Protein AF-0000000080482299 (afdb_homodimer)

Nearest PDB structures (foldseek):
  9evx-assembly1_z  TM=7.523E-01  e=1.685E+00  Thermosynechococcus vestitus BP-1
  3qo8-assembly1_A-2  TM=7.788E-01  e=4.333E+00  Candida albicans
  5x6b-assembly1_F  TM=6.759E-01  e=7.433E+00  Methanocaldococcus jannaschii DSM 2661
  9evx-assembly1_z  TM=7.537E-01  e=1.804E+00  Thermosynechococcus vestitus BP-1
  3sjr-assembly2_D  TM=6.992E-01  e=1.287E+00  Chromobacterium violaceum

Foldseek 3Di:
DDKDKDKDWFDDQVSLVVQLVVLVVVLVVLLVVCCPPVNPDPVSVVVSVVSVVVNVVSVDRDGDMDMDMDDDDPDDDDD/DDKDKDKDWFDDQVSLVVQLVVLVVVLVVLLVVCCVPVNPDPVSVVVSVVSVVVNVVSVDRDGDMDMDMDDDDPDDDDD

Solvent-accessible surface area (backbone atoms only — not comparable to full-atom values): 7965 Å² total; per-residue (Å²): 108,48,77,39,66,31,68,46,77,23,76,32,51,70,41,20,53,48,50,29,50,40,36,46,52,39,37,53,49,50,53,55,41,31,56,67,76,35,58,91,37,70,66,36,51,54,47,49,48,34,35,46,52,47,30,59,61,35,70,54,67,33,20,31,37,40,37,44,36,43,35,38,40,80,48,72,39,58,131,108,49,75,40,68,32,70,48,77,22,77,32,52,70,42,19,52,47,50,29,52,37,38,46,52,40,37,54,49,50,53,55,41,31,57,69,77,34,58,91,38,69,66,38,50,56,46,49,50,34,34,47,50,46,30,60,61,35,70,56,67,32,20,32,37,41,37,43,34,42,36,36,38,80,48,71,40,57,131

Sequence (158 aa):
MREYEAVFEIDSKGDSYAVRRVLEQVYDTIREESRSVREGSDDASALLEEFKTLRDAARDPAEGKLTITYKQYDDEVDDMREYEAVFEIDSKGDSYAVRRVLEQVYDTIREESRSVREGSDDASALLEEFKTLRDAARDPAEGKLTITYKQYDDEVDD

Secondary structure (DSSP, 8-state):
-EEEEEEEEE-SHHHHHHHHHHHHHHHHHHHHHHHHHSTT-HHHHHHHHHHHHHHHHTTS---EEEEEEEEE-SS----/-EEEEEEEEE-SHHHHHHHHHHHHHHHHHHHHHHHHHSTT-HHHHHHHHHHHHHHHHTTS---EEEEEEEEE-SSPPP-

Radius of gyration: 15.33 Å; Cα contacts (8 Å, |Δi|>4): 287; chains: 2; bounding box: 25×44×31 Å

pLDDT: mean 84.83, std 11.03, range [54.94, 96.69]

Organism: Haloferax mediterranei (strain ATCC 33500 / DSM 1411 / JCM 8866 / NBRC 14739 / NCIMB 2177 / R-4) (NCBI:txid523841)

Structure (mmCIF, N/CA/C/O backbone):
data_AF-0000000080482299-model_v1
#
loop_
_entity.id
_entity.type
_entity.pdbx_description
1 polymer 'Uncharacterized protein'
#
loop_
_atom_site.group_PDB
_atom_site.id
_atom_site.type_symbol
_atom_site.label_atom_id
_atom_site.label_alt_id
_atom_site.label_comp_id
_atom_site.label_asym_id
_atom_site.label_entity_id
_atom_site.label_seq_id
_atom_site.pdbx_PDB_ins_code
_atom_site.Cartn_x
_atom_site.Cartn_y
_atom_site.Cartn_z
_atom_site.occupancy
_atom_site.B_iso_or_equiv
_atom_site.auth_seq_id
_atom_site.auth_comp_id
_atom_site.auth_asym_id
_atom_site.auth_atom_id
_atom_site.pdbx_PDB_model_num
ATOM 1 N N . MET A 1 1 ? 13.945 11.688 11.273 1 82.69 1 MET A N 1
ATOM 2 C CA . MET A 1 1 ? 13.195 11.031 10.211 1 82.69 1 MET A CA 1
ATOM 3 C C . MET A 1 1 ? 13.109 9.531 10.445 1 82.69 1 MET A C 1
ATOM 5 O O . MET A 1 1 ? 14.047 8.922 10.969 1 82.69 1 MET A O 1
ATOM 9 N N . ARG A 1 2 ? 12.016 8.969 10.461 1 88.31 2 ARG A N 1
ATOM 10 C CA . ARG A 1 2 ? 11.836 7.523 10.609 1 88.31 2 ARG A CA 1
ATOM 11 C C . ARG A 1 2 ? 11.391 6.895 9.297 1 88.31 2 ARG A C 1
ATOM 13 O O . ARG A 1 2 ? 10.586 7.477 8.555 1 88.31 2 ARG A O 1
ATOM 20 N N . GLU A 1 3 ? 12.055 5.852 8.977 1 93.25 3 GLU A N 1
ATOM 21 C CA . GLU A 1 3 ? 11.734 5.133 7.746 1 93.25 3 GLU A CA 1
ATOM 22 C C . GLU A 1 3 ? 11.312 3.697 8.039 1 93.25 3 GLU A C 1
ATOM 24 O O . GLU A 1 3 ? 11.992 2.984 8.781 1 93.25 3 GLU A O 1
ATOM 29 N N . TYR A 1 4 ? 10.242 3.283 7.555 1 93.75 4 TYR A N 1
ATOM 30 C CA . TYR A 1 4 ? 9.688 1.942 7.699 1 93.75 4 TYR A CA 1
ATOM 31 C C . TYR A 1 4 ? 9.508 1.277 6.34 1 93.75 4 TYR A C 1
ATOM 33 O O . TYR A 1 4 ? 9.109 1.928 5.371 1 93.75 4 TYR A O 1
ATOM 41 N N . GLU A 1 5 ? 9.883 0.06 6.281 1 94.81 5 GLU A N 1
ATOM 42 C CA . GLU A 1 5 ? 9.797 -0.657 5.012 1 94.81 5 GLU A CA 1
ATOM 43 C C . GLU A 1 5 ? 9.25 -2.068 5.211 1 94.81 5 GLU A C 1
ATOM 45 O O . GLU A 1 5 ? 9.594 -2.738 6.191 1 94.81 5 GLU A O 1
ATOM 50 N N . ALA A 1 6 ? 8.391 -2.469 4.379 1 93.94 6 ALA A N 1
ATOM 51 C CA . ALA A 1 6 ? 7.855 -3.828 4.344 1 93.94 6 ALA A CA 1
ATOM 52 C C . ALA A 1 6 ? 7.879 -4.391 2.926 1 93.94 6 ALA A C 1
ATOM 54 O O . ALA A 1 6 ? 7.621 -3.67 1.96 1 93.94 6 ALA A O 1
ATOM 55 N N . VAL A 1 7 ? 8.203 -5.637 2.852 1 93.5 7 VAL A N 1
ATOM 56 C CA . VAL A 1 7 ? 8.336 -6.27 1.545 1 93.5 7 VAL A CA 1
ATOM 57 C C . VAL A 1 7 ? 7.496 -7.539 1.494 1 93.5 7 VAL A C 1
ATOM 59 O O . VAL A 1 7 ? 7.539 -8.359 2.416 1 93.5 7 VAL A O 1
ATOM 62 N N . PHE A 1 8 ? 6.742 -7.68 0.457 1 91.56 8 PHE A N 1
ATOM 63 C CA . PHE A 1 8 ? 5.934 -8.867 0.202 1 91.56 8 PHE A CA 1
ATOM 64 C C . PHE A 1 8 ? 6.402 -9.578 -1.06 1 91.56 8 PHE A C 1
ATOM 66 O O . PHE A 1 8 ? 6.242 -9.07 -2.168 1 91.56 8 PHE A O 1
ATOM 73 N N . GLU A 1 9 ? 6.949 -10.75 -0.819 1 90.38 9 GLU A N 1
ATOM 74 C CA . GLU A 1 9 ? 7.398 -11.562 -1.948 1 90.38 9 GLU A CA 1
ATOM 75 C C . GLU A 1 9 ? 6.234 -12.328 -2.574 1 90.38 9 GLU A C 1
ATOM 77 O O . GLU A 1 9 ? 5.422 -12.922 -1.862 1 90.38 9 GLU A O 1
ATOM 82 N N . ILE A 1 10 ? 6.129 -12.25 -3.871 1 90.31 10 ILE A N 1
ATOM 83 C CA . ILE A 1 10 ? 5.082 -12.93 -4.625 1 90.31 10 ILE A CA 1
ATOM 84 C C . ILE A 1 10 ? 5.656 -14.188 -5.285 1 90.31 10 ILE A C 1
ATOM 86 O O . ILE A 1 10 ? 6.391 -14.094 -6.27 1 90.31 10 ILE A O 1
ATOM 90 N N . ASP A 1 11 ? 5.316 -15.312 -4.789 1 86.69 11 ASP A N 1
ATOM 91 C CA . ASP A 1 11 ? 5.871 -16.547 -5.32 1 86.69 11 ASP A CA 1
ATOM 92 C C . ASP A 1 11 ? 4.758 -17.5 -5.762 1 86.69 11 ASP A C 1
ATOM 94 O O . ASP A 1 11 ? 5.027 -18.625 -6.195 1 86.69 11 ASP A O 1
ATOM 98 N N . SER A 1 12 ? 3.568 -17.062 -5.559 1 85.44 12 SER A N 1
ATOM 99 C CA . SER A 1 12 ? 2.416 -17.891 -5.91 1 85.44 12 SER A CA 1
ATOM 100 C C . SER A 1 12 ? 1.291 -17.047 -6.5 1 85.44 12 SER A C 1
ATOM 102 O O . SER A 1 12 ? 1.307 -15.812 -6.391 1 85.44 12 SER A O 1
ATOM 104 N N . LYS A 1 13 ? 0.335 -17.781 -7.148 1 84.75 13 LYS A N 1
ATOM 105 C CA . LYS A 1 13 ? -0.831 -17.078 -7.68 1 84.75 13 LYS A CA 1
ATOM 106 C C . LYS A 1 13 ? -1.626 -16.422 -6.559 1 84.75 13 LYS A C 1
ATOM 108 O O . LYS A 1 13 ? -2.158 -15.32 -6.734 1 84.75 13 LYS A O 1
ATOM 113 N N . GLY A 1 14 ? -1.689 -17.188 -5.469 1 84.06 14 GLY A N 1
ATOM 114 C CA . GLY A 1 14 ? -2.363 -16.609 -4.316 1 84.06 14 GLY A CA 1
ATOM 115 C C . GLY A 1 14 ? -1.768 -15.281 -3.875 1 84.06 14 GLY A C 1
ATOM 116 O O . GLY A 1 14 ? -2.5 -14.344 -3.557 1 84.06 14 GLY A O 1
ATOM 117 N N . ASP A 1 15 ? -0.475 -15.25 -3.869 1 87 15 ASP A N 1
ATOM 118 C CA . ASP A 1 15 ? 0.233 -14.016 -3.52 1 87 15 ASP A CA 1
ATOM 119 C C . ASP A 1 15 ? -0.095 -12.898 -4.504 1 87 15 ASP A C 1
ATOM 121 O O . ASP A 1 15 ? -0.314 -11.75 -4.098 1 87 15 ASP A O 1
ATOM 125 N N . SER A 1 16 ? -0.065 -13.289 -5.754 1 89.69 16 SER A N 1
ATOM 126 C CA . SER A 1 16 ? -0.317 -12.297 -6.793 1 89.69 16 SER A CA 1
ATOM 127 C C . SER A 1 16 ? -1.707 -11.688 -6.648 1 89.69 16 SER A C 1
ATOM 129 O O . SER A 1 16 ? -1.88 -10.477 -6.812 1 89.69 16 SER A O 1
ATOM 131 N N . TYR A 1 17 ? -2.693 -12.469 -6.328 1 89.62 17 TYR A N 1
ATOM 132 C CA . TYR A 1 17 ? -4.055 -11.984 -6.141 1 89.62 17 TYR A CA 1
ATOM 133 C C . TYR A 1 17 ? -4.141 -11.055 -4.934 1 89.62 17 TYR A C 1
ATOM 135 O O . TYR A 1 17 ? -4.863 -10.055 -4.965 1 89.62 17 TYR A O 1
ATOM 143 N N . ALA A 1 18 ? -3.42 -11.469 -3.928 1 89.44 18 ALA A N 1
ATOM 144 C CA . ALA A 1 18 ? -3.4 -10.633 -2.734 1 89.44 18 ALA A CA 1
ATOM 145 C C . ALA A 1 18 ? -2.834 -9.25 -3.043 1 89.44 18 ALA A C 1
ATOM 147 O O . ALA A 1 18 ? -3.381 -8.234 -2.607 1 89.44 18 ALA A O 1
ATOM 148 N N . VAL A 1 19 ? -1.773 -9.211 -3.787 1 91.75 19 VAL A N 1
ATOM 149 C CA . VAL A 1 19 ? -1.129 -7.949 -4.145 1 91.75 19 VAL A CA 1
ATOM 150 C C . VAL A 1 19 ? -2.07 -7.113 -5.008 1 91.75 19 VAL A C 1
ATOM 152 O O . VAL A 1 19 ? -2.176 -5.898 -4.824 1 91.75 19 VAL A O 1
ATOM 155 N N . ARG A 1 20 ? -2.703 -7.715 -5.918 1 92.25 20 ARG A N 1
ATOM 156 C CA . ARG A 1 20 ? -3.682 -7.016 -6.742 1 92.25 20 ARG A CA 1
ATOM 157 C C . ARG A 1 20 ? -4.746 -6.348 -5.879 1 92.25 20 ARG A C 1
ATOM 159 O O . ARG A 1 20 ? -5.082 -5.18 -6.09 1 92.25 20 ARG A O 1
ATOM 166 N N . ARG A 1 21 ? -5.238 -7.039 -4.918 1 91.69 21 ARG A N 1
ATOM 167 C CA . ARG A 1 21 ? -6.246 -6.5 -4.012 1 91.69 21 ARG A CA 1
ATOM 168 C C . ARG A 1 21 ? -5.699 -5.305 -3.232 1 91.69 21 ARG A C 1
ATOM 170 O O . ARG A 1 21 ? -6.391 -4.297 -3.066 1 91.69 21 ARG A O 1
ATOM 177 N N . VAL A 1 22 ? -4.52 -5.527 -2.785 1 91.31 22 VAL A N 1
ATOM 178 C CA . VAL A 1 22 ? -3.867 -4.457 -2.033 1 91.31 22 VAL A CA 1
ATOM 179 C C . VAL A 1 22 ? -3.793 -3.195 -2.889 1 91.31 22 VAL A C 1
ATOM 181 O O . VAL A 1 22 ? -4.203 -2.117 -2.453 1 91.31 22 VAL A O 1
ATOM 184 N N . LEU A 1 23 ? -3.295 -3.289 -4.059 1 94.75 23 LEU A N 1
ATOM 185 C CA . LEU A 1 23 ? -3.07 -2.133 -4.922 1 94.75 23 LEU A CA 1
ATOM 186 C C . LEU A 1 23 ? -4.395 -1.519 -5.363 1 94.75 23 LEU A C 1
ATOM 188 O O . LEU A 1 23 ? -4.488 -0.302 -5.543 1 94.75 23 LEU A O 1
ATOM 192 N N . GLU A 1 24 ? -5.43 -2.285 -5.539 1 93.19 24 GLU A N 1
ATOM 193 C CA . GLU A 1 24 ? -6.766 -1.772 -5.84 1 93.19 24 GLU A CA 1
ATOM 194 C C . GLU A 1 24 ? -7.305 -0.929 -4.688 1 93.19 24 GLU A C 1
ATOM 196 O O . GLU A 1 24 ? -7.852 0.152 -4.91 1 93.19 24 GLU A O 1
ATOM 201 N N . GLN A 1 25 ? -7.168 -1.464 -3.514 1 89.06 25 GLN A N 1
ATOM 202 C CA . GLN A 1 25 ? -7.656 -0.753 -2.338 1 89.06 25 GLN A CA 1
ATOM 203 C C . GLN A 1 25 ? -6.895 0.553 -2.127 1 89.06 25 GLN A C 1
ATOM 205 O O . GLN A 1 25 ? -7.488 1.572 -1.771 1 89.06 25 GLN A O 1
ATOM 210 N N . VAL A 1 26 ? -5.562 0.466 -2.326 1 91.06 26 VAL A N 1
ATOM 211 C CA . VAL A 1 26 ? -4.734 1.662 -2.197 1 91.06 26 VAL A CA 1
ATOM 212 C C . VAL A 1 26 ? -5.207 2.7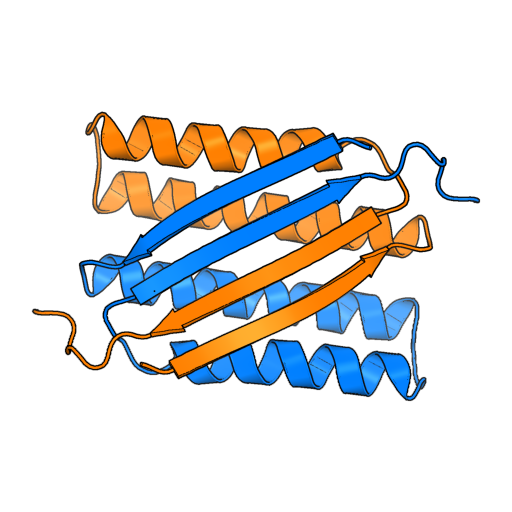25 -3.189 1 91.06 26 VAL A C 1
ATOM 214 O O . VAL A 1 26 ? -5.398 3.885 -2.82 1 91.06 26 VAL A O 1
ATOM 217 N N . TYR A 1 27 ? -5.398 2.318 -4.395 1 91.69 27 TYR A N 1
ATOM 218 C CA . TYR A 1 27 ? -5.859 3.242 -5.426 1 91.69 27 TYR A CA 1
ATOM 219 C C . TYR A 1 27 ? -7.18 3.891 -5.027 1 91.69 27 TYR A C 1
ATOM 221 O O . TYR A 1 27 ? -7.336 5.109 -5.133 1 91.69 27 TYR A O 1
ATOM 229 N N . ASP A 1 28 ? -8.141 3.125 -4.605 1 89.81 28 ASP A N 1
ATOM 230 C CA . ASP A 1 28 ? -9.453 3.625 -4.223 1 89.81 28 ASP A CA 1
ATOM 231 C C . ASP A 1 28 ? -9.344 4.641 -3.088 1 89.81 28 ASP A C 1
ATOM 233 O O . ASP A 1 28 ? -10.039 5.664 -3.094 1 89.81 28 ASP A O 1
ATOM 237 N N . THR A 1 29 ? -8.523 4.316 -2.096 1 88.06 29 THR A N 1
ATOM 238 C CA . THR A 1 29 ? -8.352 5.211 -0.957 1 88.06 29 THR A CA 1
ATOM 239 C C . THR A 1 29 ? -7.742 6.539 -1.397 1 88.06 29 THR A C 1
ATOM 241 O O . THR A 1 29 ? -8.203 7.605 -0.986 1 88.06 29 THR A O 1
ATOM 244 N N . ILE A 1 30 ? -6.719 6.445 -2.225 1 86.19 30 ILE A N 1
ATOM 245 C CA . ILE A 1 30 ? -6.059 7.652 -2.711 1 86.19 30 ILE A CA 1
ATOM 246 C C . ILE A 1 30 ? -7.035 8.469 -3.559 1 86.19 30 ILE A C 1
ATOM 248 O O . ILE A 1 30 ? -7.062 9.695 -3.469 1 86.19 30 ILE A O 1
ATOM 252 N N . ARG A 1 31 ? -7.789 7.848 -4.418 1 86.81 31 ARG A N 1
ATOM 253 C CA . ARG A 1 31 ? -8.789 8.516 -5.25 1 86.81 31 ARG A CA 1
ATOM 254 C C . ARG A 1 31 ? -9.805 9.258 -4.395 1 86.81 31 ARG A C 1
ATOM 256 O O . ARG A 1 31 ? -10.188 10.383 -4.711 1 86.81 31 ARG A O 1
ATOM 263 N N . GLU A 1 32 ? -10.219 8.648 -3.332 1 81.44 32 GLU A N 1
ATOM 264 C CA . GLU A 1 32 ? -11.18 9.25 -2.42 1 81.44 32 GLU A CA 1
ATOM 265 C C . GLU A 1 32 ? -10.594 10.492 -1.745 1 81.44 32 GLU A C 1
ATOM 267 O O . GLU A 1 32 ? -11.297 11.492 -1.563 1 81.44 32 GLU A O 1
ATOM 272 N N . GLU A 1 33 ? -9.352 10.344 -1.368 1 76.38 33 GLU A N 1
ATOM 273 C CA . GLU A 1 33 ? -8.703 11.461 -0.693 1 76.38 33 GLU A CA 1
ATOM 274 C C . GLU A 1 33 ? -8.445 12.617 -1.658 1 76.38 33 GLU A C 1
ATOM 276 O O . GLU A 1 33 ? -8.547 13.781 -1.28 1 76.38 33 GLU A O 1
ATOM 281 N N . SER A 1 34 ? -7.828 12.289 -2.816 1 75.62 34 SER A N 1
ATOM 282 C CA . SER A 1 34 ? -7.535 13.312 -3.816 1 75.62 34 SER A CA 1
ATOM 283 C C . SER A 1 34 ? -8.789 14.102 -4.18 1 75.62 34 SER A C 1
ATOM 285 O O . SER A 1 34 ? -8.711 15.289 -4.5 1 75.62 34 SER A O 1
ATOM 287 N N . ARG A 1 35 ? -9.875 13.445 -4.219 1 70.25 35 ARG A N 1
ATOM 288 C CA . ARG A 1 35 ? -11.117 14.141 -4.5 1 70.25 35 ARG A CA 1
ATOM 289 C C . ARG A 1 35 ? -11.461 15.125 -3.389 1 70.25 35 ARG A C 1
ATOM 291 O O . ARG A 1 35 ? -12.055 16.172 -3.643 1 70.25 35 ARG A O 1
ATOM 298 N N . SER A 1 36 ? -11.062 14.711 -2.24 1 62.06 36 SER A N 1
ATOM 299 C CA . SER A 1 36 ? -11.406 15.547 -1.096 1 62.06 36 SER A CA 1
ATOM 300 C C . SER A 1 36 ? -10.406 16.688 -0.93 1 62.06 36 SER A C 1
ATOM 302 O O . SER A 1 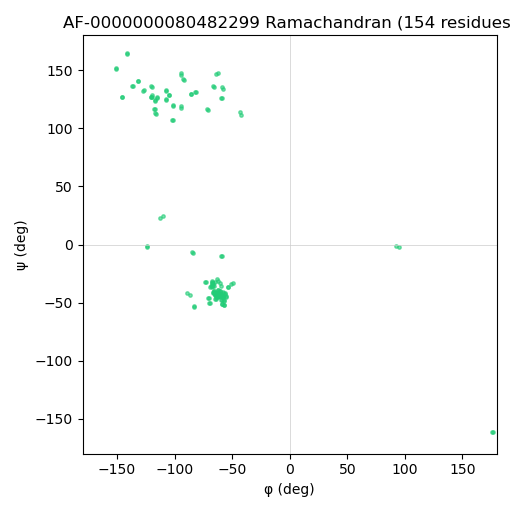36 ? -10.789 17.812 -0.602 1 62.06 36 SER A O 1
ATOM 304 N N . VAL A 1 37 ? -9.133 16.281 -0.869 1 56.5 37 VAL A N 1
ATOM 305 C CA . VAL A 1 37 ? -8.141 17.297 -0.505 1 56.5 37 VAL A CA 1
ATOM 306 C C . VAL A 1 37 ? -7.68 18.031 -1.755 1 56.5 37 VAL A C 1
ATOM 308 O O . VAL A 1 37 ? -7.422 19.234 -1.707 1 56.5 37 VAL A O 1
ATOM 311 N N . ARG A 1 38 ? -7.398 17.266 -2.902 1 56.78 38 ARG A N 1
ATOM 312 C CA . ARG A 1 38 ? -6.766 17.875 -4.066 1 56.78 38 ARG A CA 1
ATOM 313 C C . ARG A 1 38 ? -7.742 17.984 -5.23 1 56.78 38 ARG A C 1
ATOM 315 O O . ARG A 1 38 ? -7.328 17.984 -6.395 1 56.78 38 ARG A O 1
ATOM 322 N N . GLU A 1 39 ? -8.938 18.016 -4.965 1 55.03 39 GLU A N 1
ATOM 323 C CA . GLU A 1 39 ? -9.961 18.156 -5.996 1 55.03 39 GLU A CA 1
ATOM 324 C C . GLU A 1 39 ? -9.555 19.188 -7.039 1 55.03 39 GLU A C 1
ATOM 326 O O . GLU A 1 39 ? -9.328 20.359 -6.703 1 55.03 39 GLU A O 1
ATOM 331 N N . GLY A 1 40 ? -9.297 18.516 -8.242 1 56.97 40 GLY A N 1
ATOM 332 C CA . GLY A 1 40 ? -9.258 19.375 -9.414 1 56.97 40 GLY A CA 1
ATOM 333 C C . GLY A 1 40 ? -7.859 19.828 -9.773 1 56.97 40 GLY A C 1
ATOM 334 O O . GLY A 1 40 ? -7.684 20.672 -10.664 1 56.97 40 GLY A O 1
ATOM 335 N N . SER A 1 41 ? -6.801 19.344 -8.828 1 66.69 41 SER A N 1
ATOM 336 C CA . SER A 1 41 ? -5.492 19.875 -9.188 1 66.69 41 SER A CA 1
ATOM 337 C C . SER A 1 41 ? -4.715 18.906 -10.07 1 66.69 41 SER A C 1
ATOM 339 O O . SER A 1 41 ? -4.98 17.703 -10.062 1 66.69 41 SER A O 1
ATOM 341 N N . ASP A 1 42 ? -3.975 19.406 -10.922 1 69.75 42 ASP A N 1
ATOM 342 C CA . ASP A 1 42 ? -3.096 18.625 -11.797 1 69.75 42 ASP A CA 1
ATOM 343 C C . ASP A 1 42 ? -2.279 17.625 -11 1 69.75 42 ASP A C 1
ATOM 345 O O . ASP A 1 42 ? -2.047 16.5 -11.461 1 69.75 42 ASP A O 1
ATOM 349 N N . ASP A 1 43 ? -1.945 17.969 -9.844 1 72.88 43 ASP A N 1
ATOM 350 C CA . ASP A 1 43 ? -1.132 17.109 -8.984 1 72.88 43 ASP A CA 1
ATOM 351 C C . ASP A 1 43 ? -1.913 15.875 -8.547 1 72.88 43 ASP A C 1
ATOM 353 O O . ASP A 1 43 ? -1.365 14.773 -8.508 1 72.88 43 ASP A O 1
ATOM 357 N N . ALA A 1 44 ? -3.156 16.125 -8.328 1 75.12 44 ALA A N 1
ATOM 358 C CA . ALA A 1 44 ? -4.004 15 -7.934 1 75.12 44 ALA A CA 1
ATOM 359 C C . ALA A 1 44 ? -4.168 14 -9.078 1 75.12 44 ALA A C 1
ATOM 361 O O . ALA A 1 44 ? -4.137 12.789 -8.859 1 75.12 44 ALA A O 1
ATOM 362 N N . SER A 1 45 ? -4.18 14.578 -10.219 1 79.81 45 SER A N 1
ATOM 363 C CA . SER A 1 45 ? -4.355 13.727 -11.383 1 79.81 45 SER A CA 1
ATOM 364 C C . SER A 1 45 ? -3.117 12.867 -11.633 1 79.81 45 SER A C 1
ATOM 366 O O . SER A 1 45 ? -3.23 11.68 -11.93 1 79.81 45 SER A O 1
ATOM 368 N N . ALA A 1 46 ? -1.997 13.508 -11.562 1 83 46 ALA A N 1
ATOM 369 C CA . ALA A 1 46 ? -0.749 12.781 -11.805 1 83 46 ALA A CA 1
ATOM 370 C C . ALA A 1 46 ? -0.545 11.688 -10.766 1 83 46 ALA A C 1
ATOM 372 O O . ALA A 1 46 ? -0.09 10.586 -11.094 1 83 46 ALA A O 1
ATOM 373 N N . LEU A 1 47 ? -0.853 11.969 -9.523 1 84.88 47 LEU A N 1
ATOM 374 C CA . LEU A 1 47 ? -0.762 10.992 -8.445 1 84.88 47 LEU A CA 1
ATOM 375 C C . LEU A 1 47 ? -1.661 9.789 -8.727 1 84.88 47 LEU A C 1
ATOM 377 O O . LEU A 1 47 ? -1.217 8.648 -8.633 1 84.88 47 LEU A O 1
ATOM 381 N N . LEU A 1 48 ? -2.842 10.086 -9.18 1 88.62 48 LEU A N 1
ATOM 382 C CA . LEU A 1 48 ? -3.809 9.023 -9.445 1 88.62 48 LEU A CA 1
ATOM 383 C C . LEU A 1 48 ? -3.346 8.141 -10.602 1 88.62 48 LEU A C 1
ATOM 385 O O . LEU A 1 48 ? -3.549 6.926 -10.578 1 88.62 48 LEU A O 1
ATOM 389 N N . GLU A 1 49 ? -2.705 8.789 -11.547 1 89.81 49 GLU A N 1
ATOM 390 C CA . GLU A 1 49 ? -2.227 8.039 -12.703 1 89.81 49 GLU A CA 1
ATOM 391 C C . GLU A 1 49 ? -1.128 7.055 -12.305 1 89.81 49 GLU A C 1
ATOM 393 O O . GLU A 1 49 ? -1.075 5.934 -12.82 1 89.81 49 GLU A O 1
ATOM 398 N N . GLU A 1 50 ? -0.264 7.465 -11.469 1 90.44 50 GLU A N 1
ATOM 399 C CA . GLU A 1 50 ? 0.805 6.582 -11.008 1 90.44 50 GLU A CA 1
ATOM 400 C C . GLU A 1 50 ? 0.24 5.363 -10.289 1 90.44 50 GLU A C 1
ATOM 402 O O . GLU A 1 50 ? 0.684 4.238 -10.523 1 90.44 50 GLU A O 1
ATOM 407 N N . PHE A 1 51 ? -0.692 5.656 -9.484 1 91.81 51 PHE A N 1
ATOM 408 C CA . PHE A 1 51 ? -1.275 4.559 -8.719 1 91.81 51 PHE A CA 1
ATOM 409 C C . PHE A 1 51 ? -2.143 3.68 -9.609 1 91.81 51 PHE A C 1
ATOM 411 O O . PHE A 1 51 ? -2.232 2.469 -9.398 1 91.81 51 PHE A O 1
ATOM 418 N N . LYS A 1 52 ? -2.748 4.285 -10.562 1 92.25 52 LYS A N 1
ATOM 419 C CA . LYS A 1 52 ? -3.502 3.516 -11.547 1 92.25 52 LYS A CA 1
ATOM 420 C C . LYS A 1 52 ? -2.594 2.551 -12.305 1 92.25 52 LYS A C 1
ATOM 422 O O . LYS A 1 52 ? -2.963 1.398 -12.539 1 92.25 52 LYS A O 1
ATOM 427 N N . THR A 1 53 ? -1.422 3.098 -12.664 1 93.25 53 THR A N 1
ATOM 428 C CA . THR A 1 53 ? -0.453 2.271 -13.375 1 93.25 53 THR A CA 1
ATOM 429 C C . THR A 1 53 ? -0.041 1.07 -12.531 1 93.25 53 THR A C 1
ATOM 431 O O . THR A 1 53 ? 0.092 -0.042 -13.047 1 93.25 53 THR A O 1
ATOM 434 N N . LEU A 1 54 ? 0.177 1.304 -11.25 1 92.12 54 LEU A N 1
ATOM 435 C CA . LEU A 1 54 ? 0.504 0.234 -10.312 1 92.12 54 LEU A CA 1
ATOM 436 C C . LEU A 1 54 ? -0.604 -0.812 -10.273 1 92.12 54 LEU A C 1
ATOM 438 O O . LEU A 1 54 ? -0.335 -2.012 -10.375 1 92.12 54 LEU A O 1
ATOM 442 N N . ARG A 1 55 ? -1.793 -0.385 -10.086 1 92.88 55 ARG A N 1
ATOM 443 C CA . ARG A 1 55 ? -2.959 -1.26 -10.008 1 92.88 55 ARG A CA 1
ATOM 444 C C . ARG A 1 55 ? -3.098 -2.096 -11.281 1 92.88 55 ARG A C 1
ATOM 446 O O . ARG A 1 55 ? -3.307 -3.309 -11.211 1 92.88 55 ARG A O 1
ATOM 453 N N . ASP A 1 56 ? -2.941 -1.438 -12.438 1 93.56 56 ASP A N 1
ATOM 454 C CA . ASP A 1 56 ? -3.125 -2.104 -13.727 1 93.56 56 ASP A CA 1
ATOM 455 C C . ASP A 1 56 ? -2.033 -3.145 -13.961 1 93.56 56 ASP A C 1
ATOM 457 O O . ASP A 1 56 ? -2.277 -4.176 -14.594 1 93.56 56 ASP A O 1
ATOM 461 N N . ALA A 1 57 ? -0.85 -2.832 -13.5 1 90.19 57 ALA A N 1
ATOM 462 C CA . ALA A 1 57 ? 0.27 -3.756 -13.656 1 90.19 57 ALA A CA 1
ATOM 463 C C . ALA A 1 57 ? 0.01 -5.066 -12.922 1 90.19 57 ALA A C 1
ATOM 465 O O . ALA A 1 57 ? 0.517 -6.117 -13.312 1 90.19 57 ALA A O 1
ATOM 466 N N . ALA A 1 58 ? -0.732 -4.977 -11.836 1 89.5 58 ALA A N 1
ATOM 467 C CA . ALA A 1 58 ? -0.953 -6.145 -10.984 1 89.5 58 ALA A CA 1
ATOM 468 C C . ALA A 1 58 ? -2.096 -7 -11.516 1 89.5 58 ALA A C 1
ATOM 470 O O . ALA A 1 58 ? -2.389 -8.07 -10.969 1 89.5 58 ALA A O 1
ATOM 471 N N . ARG A 1 59 ? -2.764 -6.543 -12.484 1 88.25 59 ARG A N 1
ATOM 472 C CA . ARG A 1 59 ? -3.9 -7.281 -13.023 1 88.25 59 ARG A CA 1
ATOM 473 C C . ARG A 1 59 ? -3.467 -8.641 -13.555 1 88.25 59 ARG A C 1
ATOM 475 O O . ARG A 1 59 ? -4.223 -9.617 -13.477 1 88.25 59 ARG A O 1
ATOM 482 N N . ASP A 1 60 ? -2.223 -8.641 -14.078 1 84.94 60 ASP A N 1
ATOM 483 C CA . ASP A 1 60 ? -1.677 -9.898 -14.57 1 84.94 60 ASP A CA 1
ATOM 484 C C . ASP A 1 60 ? -0.839 -10.594 -13.508 1 84.94 60 ASP A C 1
ATOM 486 O O . ASP A 1 60 ? 0.162 -10.047 -13.039 1 84.94 60 ASP A O 1
ATOM 490 N N . PRO A 1 61 ? -1.281 -11.766 -13.125 1 85.5 61 PRO A N 1
ATOM 491 C CA . PRO A 1 61 ? -0.512 -12.477 -12.109 1 85.5 61 PRO A CA 1
ATOM 492 C C . PRO A 1 61 ? 0.925 -12.758 -12.539 1 85.5 61 PRO A C 1
ATOM 494 O O . PRO A 1 61 ? 1.158 -13.203 -13.672 1 85.5 61 PRO A O 1
ATOM 497 N N . ALA A 1 62 ? 1.791 -12.398 -11.836 1 87.81 62 ALA A N 1
ATOM 498 C CA . ALA A 1 62 ? 3.211 -12.625 -12.086 1 87.81 62 ALA A CA 1
ATOM 499 C C . ALA A 1 62 ? 3.994 -12.719 -10.781 1 87.81 62 ALA A C 1
ATOM 501 O O . ALA A 1 62 ? 3.559 -12.195 -9.75 1 87.81 62 ALA A O 1
ATOM 502 N N . GLU A 1 63 ? 5.07 -13.469 -10.906 1 90.12 63 GLU A N 1
ATOM 503 C CA . GLU A 1 63 ? 5.996 -13.398 -9.781 1 90.12 63 GLU A CA 1
ATOM 504 C C . GLU A 1 63 ? 6.582 -11.992 -9.633 1 90.12 63 GLU A C 1
ATOM 506 O O . GLU A 1 63 ? 6.699 -11.266 -10.625 1 90.12 63 GLU A O 1
ATOM 511 N N . GLY A 1 64 ? 6.809 -11.688 -8.406 1 92.56 64 GLY A N 1
ATOM 512 C CA . GLY A 1 64 ? 7.34 -10.344 -8.203 1 92.56 64 GLY A CA 1
ATOM 513 C C . GLY A 1 64 ? 7.508 -9.984 -6.742 1 92.56 64 GLY A C 1
ATOM 514 O O . GLY A 1 64 ? 7.742 -10.859 -5.906 1 92.56 64 GLY A O 1
ATOM 515 N N . LYS A 1 65 ? 7.59 -8.68 -6.605 1 93 65 LYS A N 1
ATOM 516 C CA . LYS A 1 65 ? 7.828 -8.156 -5.262 1 93 65 LYS A CA 1
ATOM 517 C C . LYS A 1 65 ? 7.113 -6.824 -5.055 1 93 65 LYS A C 1
ATOM 519 O O . LYS A 1 65 ? 7.184 -5.934 -5.906 1 93 65 LYS A O 1
ATOM 524 N N . LEU A 1 66 ? 6.32 -6.785 -3.953 1 94.62 66 LEU A N 1
ATOM 525 C CA . LEU A 1 66 ? 5.699 -5.531 -3.533 1 94.62 66 LEU A CA 1
ATOM 526 C C . LEU A 1 66 ? 6.457 -4.918 -2.361 1 94.62 66 LEU A C 1
ATOM 528 O O . LEU A 1 66 ? 6.633 -5.562 -1.324 1 94.62 66 LEU A O 1
ATOM 532 N N . THR A 1 67 ? 6.984 -3.709 -2.516 1 96 67 THR A N 1
ATOM 533 C CA . THR A 1 67 ? 7.676 -2.984 -1.454 1 96 67 THR A CA 1
ATOM 534 C C . THR A 1 67 ? 6.914 -1.717 -1.08 1 96 67 THR A C 1
ATOM 536 O O . THR A 1 67 ? 6.543 -0.93 -1.953 1 96 67 THR A O 1
ATOM 539 N N . ILE A 1 68 ? 6.629 -1.579 0.178 1 96.25 68 ILE A N 1
ATOM 540 C CA . ILE A 1 68 ? 5.996 -0.367 0.69 1 96.25 68 ILE A CA 1
ATOM 541 C C . ILE A 1 68 ? 6.938 0.33 1.672 1 96.25 68 ILE A C 1
ATOM 543 O O . ILE A 1 68 ? 7.43 -0.292 2.615 1 96.25 68 ILE A O 1
ATOM 547 N N . THR A 1 69 ? 7.23 1.596 1.407 1 96.69 69 THR A N 1
ATOM 548 C CA . THR A 1 69 ? 8.094 2.396 2.27 1 96.69 69 THR A CA 1
ATOM 549 C C . THR A 1 69 ? 7.348 3.617 2.797 1 96.69 69 THR A C 1
ATOM 551 O O . THR A 1 69 ? 6.707 4.34 2.029 1 96.69 69 THR A O 1
ATOM 554 N N . TYR A 1 70 ? 7.371 3.748 4 1 95.31 70 TYR A N 1
ATOM 555 C CA . TYR A 1 70 ? 6.801 4.918 4.66 1 95.31 70 TYR A CA 1
ATOM 556 C C . TYR A 1 70 ? 7.875 5.695 5.41 1 95.31 70 TYR A C 1
ATOM 558 O O . TYR A 1 70 ? 8.539 5.152 6.297 1 95.31 70 TYR A O 1
ATOM 566 N N . LYS A 1 71 ? 8.07 6.918 4.957 1 95 71 LYS A N 1
ATOM 567 C CA . LYS A 1 71 ? 9.023 7.82 5.598 1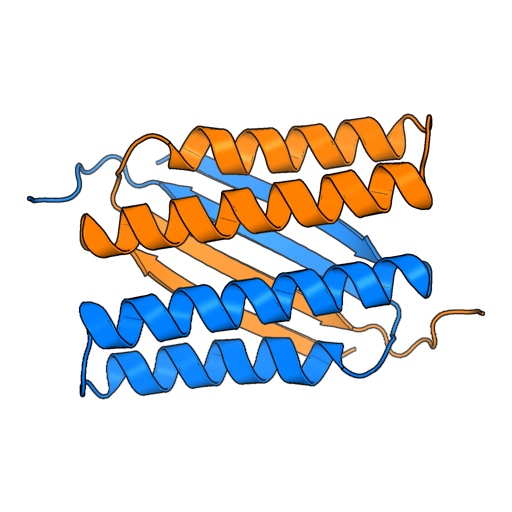 95 71 LYS A CA 1
ATOM 568 C C . LYS A 1 71 ? 8.305 8.922 6.367 1 95 71 LYS A C 1
ATOM 570 O O . LYS A 1 71 ? 7.426 9.594 5.828 1 95 71 LYS A O 1
ATOM 575 N N . GLN A 1 72 ? 8.578 9.086 7.625 1 91.31 72 GLN A N 1
ATOM 576 C CA . GLN A 1 72 ? 8.016 10.133 8.461 1 91.31 72 GLN A CA 1
ATOM 577 C C . GLN A 1 72 ? 9.047 11.227 8.734 1 91.31 72 GLN A C 1
ATOM 579 O O . GLN A 1 72 ? 10.18 10.938 9.125 1 91.31 72 GLN A O 1
ATOM 584 N N . TYR A 1 73 ? 8.578 12.375 8.469 1 88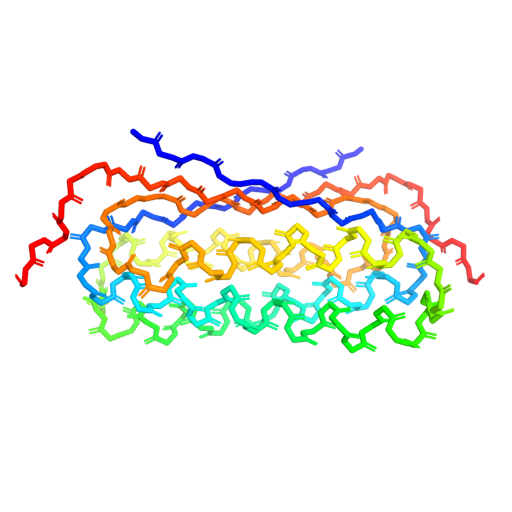.81 73 TYR A N 1
ATOM 585 C CA . TYR A 1 73 ? 9.453 13.508 8.758 1 88.81 73 TYR A CA 1
ATOM 586 C C . TYR A 1 73 ? 9.188 14.047 10.156 1 88.81 73 TYR A C 1
ATOM 588 O O . TYR A 1 73 ? 8.102 13.852 10.719 1 88.81 73 TYR A O 1
ATOM 596 N N . ASP A 1 74 ? 10.156 14.445 10.828 1 79 74 ASP A N 1
ATOM 597 C CA . ASP A 1 74 ? 10.078 14.93 12.203 1 79 74 ASP A CA 1
ATOM 598 C C . ASP A 1 74 ? 9.156 16.141 12.305 1 79 74 ASP A C 1
ATOM 600 O O . ASP A 1 74 ? 8.742 16.516 13.406 1 79 74 ASP A O 1
ATOM 604 N N . ASP A 1 75 ? 8.805 16.609 11.211 1 71.62 75 ASP A N 1
ATOM 605 C CA . ASP A 1 75 ? 7.996 17.812 11.266 1 71.62 75 ASP A CA 1
ATOM 606 C C . ASP A 1 75 ? 6.516 17.484 11.43 1 71.62 75 ASP A C 1
ATOM 608 O O . ASP A 1 75 ? 6.02 16.531 10.82 1 71.62 75 ASP A O 1
ATOM 612 N N . GLU A 1 76 ? 5.914 18.094 12.352 1 66.69 76 GLU A N 1
ATOM 613 C CA . GLU A 1 76 ? 4.48 17.922 12.586 1 66.69 76 GLU A CA 1
ATOM 614 C C . GLU A 1 76 ? 3.666 18.484 11.422 1 66.69 76 GLU A C 1
ATOM 616 O O . GLU A 1 76 ? 4.109 19.406 10.734 1 66.69 76 GLU A O 1
ATOM 621 N N . VAL A 1 77 ? 2.662 17.766 10.984 1 69.25 77 VAL A N 1
ATOM 622 C CA . VAL A 1 77 ? 1.772 18.219 9.93 1 69.25 77 VAL A CA 1
ATOM 623 C C . VAL A 1 77 ? 0.878 19.344 10.453 1 69.25 77 VAL A C 1
ATOM 625 O O . VAL A 1 77 ? 0.385 19.281 11.578 1 69.25 77 VAL A O 1
ATOM 628 N N . ASP A 1 78 ? 1.164 20.5 9.773 1 61.16 78 ASP A N 1
ATOM 629 C CA . ASP A 1 78 ? 0.392 21.672 10.188 1 61.16 78 ASP A CA 1
ATOM 630 C C . ASP A 1 78 ? -1.106 21.422 10.047 1 61.16 78 ASP A C 1
ATOM 632 O O . ASP A 1 78 ? -1.535 20.672 9.172 1 61.16 78 ASP A O 1
ATOM 636 N N . ASP A 1 79 ? -1.925 21.781 11.078 1 55.34 79 ASP A N 1
ATOM 637 C CA . ASP A 1 79 ? -3.385 21.766 11.07 1 55.34 79 ASP A CA 1
ATOM 638 C C . ASP A 1 79 ? -3.93 22.438 9.805 1 55.34 79 ASP A C 1
ATOM 640 O O . ASP A 1 79 ? -3.334 23.391 9.289 1 55.34 79 ASP A O 1
ATOM 644 N N . MET B 1 1 ? 11.797 -7.723 -16.625 1 82.06 1 MET B N 1
ATOM 645 C CA . MET B 1 1 ? 11.336 -7.266 -15.328 1 82.06 1 MET B CA 1
ATOM 646 C C . MET B 1 1 ? 10.711 -5.875 -15.422 1 82.06 1 MET B C 1
ATOM 648 O O . MET B 1 1 ? 11.156 -5.047 -16.219 1 82.06 1 MET B O 1
ATOM 652 N N . ARG B 1 2 ? 9.562 -5.703 -15 1 87.81 2 ARG B N 1
ATOM 653 C CA . ARG B 1 2 ? 8.914 -4.398 -14.984 1 87.81 2 ARG B CA 1
ATOM 654 C C . ARG B 1 2 ? 8.797 -3.852 -13.57 1 87.81 2 ARG B C 1
ATOM 656 O O . ARG B 1 2 ? 8.547 -4.605 -12.625 1 87.81 2 ARG B O 1
ATOM 663 N N . GLU B 1 3 ? 9.156 -2.635 -13.445 1 93 3 GLU B N 1
ATOM 664 C CA . GLU B 1 3 ? 9.102 -1.973 -12.148 1 93 3 GLU B CA 1
ATOM 66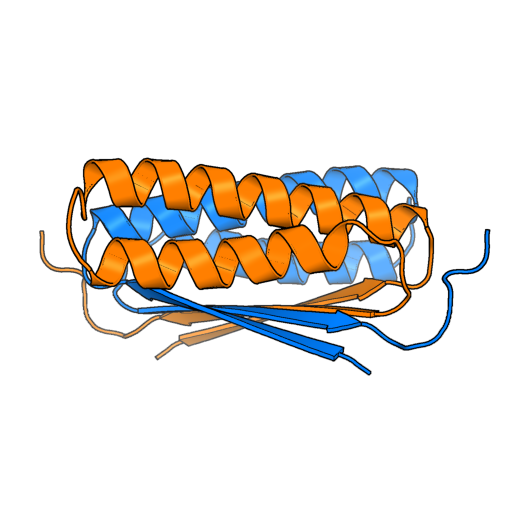5 C C . GLU B 1 3 ? 8.18 -0.756 -12.18 1 93 3 GLU B C 1
ATOM 667 O O . GLU B 1 3 ? 8.289 0.08 -13.078 1 93 3 GLU B O 1
ATOM 672 N N . TYR B 1 4 ? 7.266 -0.664 -11.32 1 93.5 4 TYR B N 1
ATOM 673 C CA . TYR B 1 4 ? 6.312 0.43 -11.18 1 93.5 4 TYR B CA 1
ATOM 674 C C . TYR B 1 4 ? 6.441 1.088 -9.812 1 93.5 4 TYR B C 1
ATOM 676 O O . TYR B 1 4 ? 6.633 0.405 -8.805 1 93.5 4 TYR B O 1
ATOM 684 N N . GLU B 1 5 ? 6.43 2.357 -9.82 1 94.62 5 GLU B N 1
ATOM 685 C CA . GLU B 1 5 ? 6.582 3.086 -8.562 1 94.62 5 GLU B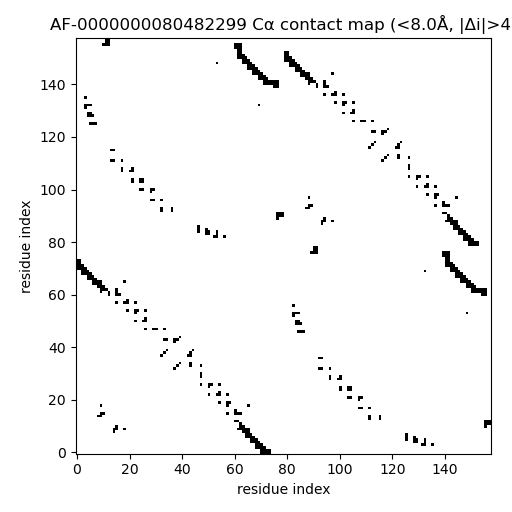 CA 1
ATOM 686 C C . GLU B 1 5 ? 5.59 4.242 -8.469 1 94.62 5 GLU B C 1
ATOM 688 O O . GLU B 1 5 ? 5.336 4.93 -9.461 1 94.62 5 GLU B O 1
ATOM 693 N N . ALA B 1 6 ? 4.992 4.41 -7.355 1 93.88 6 ALA B N 1
ATOM 694 C CA . ALA B 1 6 ? 4.109 5.531 -7.051 1 93.88 6 ALA B CA 1
ATOM 695 C C . ALA B 1 6 ? 4.461 6.16 -5.707 1 93.88 6 ALA B C 1
ATOM 697 O O . ALA B 1 6 ? 4.801 5.453 -4.754 1 93.88 6 ALA B O 1
ATOM 698 N N . VAL B 1 7 ? 4.395 7.438 -5.68 1 93.44 7 VAL B N 1
ATOM 699 C CA . VAL B 1 7 ? 4.785 8.164 -4.473 1 93.44 7 VAL B CA 1
ATOM 700 C C . VAL B 1 7 ? 3.664 9.102 -4.047 1 93.44 7 VAL B C 1
ATOM 702 O O . VAL B 1 7 ? 3.102 9.828 -4.875 1 93.44 7 VAL B O 1
ATOM 705 N N . PHE B 1 8 ? 3.34 9.094 -2.795 1 91.56 8 PHE B N 1
ATOM 706 C CA . PHE B 1 8 ? 2.352 9.984 -2.197 1 91.56 8 PHE B CA 1
ATOM 707 C C . PHE B 1 8 ? 2.996 10.883 -1.148 1 91.56 8 PHE B C 1
ATOM 709 O O . PHE B 1 8 ? 3.418 10.406 -0.093 1 91.56 8 PHE B O 1
ATOM 716 N N . GLU B 1 9 ? 3.01 12.141 -1.489 1 90.44 9 GLU B N 1
ATOM 717 C CA . GLU B 1 9 ? 3.559 13.117 -0.551 1 90.44 9 GLU B CA 1
ATOM 718 C C . GLU B 1 9 ? 2.527 13.516 0.5 1 90.44 9 GLU B C 1
ATOM 720 O O . GLU B 1 9 ? 1.37 13.781 0.171 1 90.44 9 GLU B O 1
ATOM 725 N N . ILE B 1 10 ? 2.934 13.477 1.752 1 90.44 10 ILE B N 1
ATOM 726 C CA . ILE B 1 10 ? 2.076 13.844 2.873 1 90.44 10 ILE B CA 1
ATOM 727 C C . ILE B 1 10 ? 2.424 15.25 3.35 1 90.44 10 ILE B C 1
ATOM 729 O O . ILE B 1 10 ? 3.455 15.461 3.992 1 90.44 10 ILE B O 1
ATOM 733 N N . ASP B 1 11 ? 1.585 16.172 3.078 1 86.94 11 ASP B N 1
ATOM 734 C CA . ASP B 1 11 ? 1.873 17.562 3.445 1 86.94 11 ASP B CA 1
ATOM 735 C C . ASP B 1 11 ? 0.76 18.141 4.312 1 86.94 11 ASP B C 1
ATOM 737 O O . ASP B 1 11 ? 0.8 19.328 4.676 1 86.94 11 ASP B O 1
ATOM 741 N N . SER B 1 12 ? -0.226 17.344 4.531 1 85.62 12 SER B N 1
ATOM 742 C CA . SER B 1 12 ? -1.37 17.781 5.32 1 85.62 12 SER B CA 1
ATOM 743 C C . SER B 1 12 ? -1.888 16.672 6.223 1 85.62 12 SER B C 1
ATOM 745 O O . SER B 1 12 ? -1.531 15.508 6.039 1 85.62 12 SER B O 1
ATOM 747 N N . LYS B 1 13 ? -2.721 17.109 7.211 1 85.31 13 LYS B N 1
ATOM 748 C CA . LYS B 1 13 ? -3.338 16.109 8.078 1 85.31 13 LYS B CA 1
ATOM 749 C C . LYS B 1 13 ? -4.23 15.172 7.285 1 85.31 13 LYS B C 1
ATOM 751 O O . LYS B 1 13 ? -4.293 13.977 7.574 1 85.31 13 LYS B O 1
ATOM 756 N N . GLY B 1 14 ? -4.93 15.812 6.332 1 84.44 14 GLY B N 1
ATOM 757 C CA . GLY B 1 14 ? -5.754 14.984 5.465 1 84.44 14 GLY B CA 1
ATOM 758 C C . GLY B 1 14 ? -4.973 13.891 4.766 1 84.44 14 GLY B C 1
ATOM 759 O O . GLY B 1 14 ? -5.438 12.758 4.672 1 84.44 14 GLY B O 1
ATOM 760 N N . ASP B 1 15 ? -3.812 14.266 4.309 1 87.25 15 ASP B N 1
ATOM 761 C CA . ASP B 1 15 ? -2.93 13.297 3.658 1 87.25 15 ASP B CA 1
ATOM 762 C C . ASP B 1 15 ? -2.518 12.195 4.625 1 87.25 15 ASP B C 1
ATOM 764 O O . ASP B 1 15 ? -2.498 11.016 4.262 1 87.25 15 ASP B O 1
ATOM 768 N N . SER B 1 16 ? -2.168 12.648 5.805 1 89.81 16 SER B N 1
ATOM 769 C CA . SER B 1 16 ? -1.711 11.688 6.805 1 89.81 16 SER B CA 1
ATOM 770 C C . SER B 1 16 ? -2.797 10.672 7.129 1 89.81 16 SER B C 1
ATOM 772 O O . SER B 1 16 ? -2.516 9.477 7.262 1 89.81 16 SER B O 1
ATOM 774 N N . TYR B 1 17 ? -4.02 11.086 7.23 1 89.81 17 TYR B N 1
ATOM 775 C CA . TYR B 1 17 ? -5.137 10.188 7.512 1 89.81 17 TYR B CA 1
ATOM 776 C C . TYR B 1 17 ? -5.348 9.211 6.363 1 89.81 17 TYR B C 1
ATOM 778 O O . TYR B 1 17 ? -5.664 8.039 6.59 1 89.81 17 TYR B O 1
ATOM 786 N N . ALA B 1 18 ? -5.207 9.758 5.191 1 89.56 18 ALA B N 1
ATOM 787 C CA . ALA B 1 18 ? -5.352 8.898 4.02 1 89.56 18 ALA B CA 1
ATOM 788 C C . ALA B 1 18 ? -4.309 7.781 4.031 1 89.56 18 ALA B C 1
ATOM 790 O O . ALA B 1 18 ? -4.633 6.621 3.766 1 89.56 18 ALA B O 1
ATOM 791 N N . VAL B 1 19 ? -3.09 8.133 4.348 1 91.88 19 VAL B N 1
ATOM 792 C CA . VAL B 1 19 ? -2.002 7.16 4.379 1 91.88 19 VAL B CA 1
ATOM 793 C C . VAL B 1 19 ? -2.264 6.125 5.473 1 91.88 19 VAL B C 1
ATOM 795 O O . VAL B 1 19 ? -2.039 4.93 5.27 1 91.88 19 VAL B O 1
ATOM 798 N N . ARG B 1 20 ? -2.68 6.559 6.582 1 92.44 20 ARG B N 1
ATOM 799 C CA . ARG B 1 20 ? -3.029 5.637 7.66 1 92.44 20 ARG B CA 1
ATOM 800 C C . ARG B 1 20 ? -4.066 4.621 7.199 1 92.44 20 ARG B C 1
ATOM 802 O O . ARG B 1 20 ? -3.924 3.422 7.449 1 92.44 20 ARG B O 1
ATOM 809 N N . ARG B 1 21 ? -5.062 5.059 6.508 1 91.94 21 ARG B N 1
ATOM 810 C CA . ARG B 1 21 ? -6.105 4.176 5.992 1 91.94 21 ARG B CA 1
ATOM 811 C C . ARG B 1 21 ? -5.531 3.168 5.004 1 91.94 21 ARG B C 1
ATOM 813 O O . ARG B 1 21 ? -5.879 1.985 5.043 1 91.94 21 ARG B O 1
ATOM 820 N N . VAL B 1 22 ? -4.719 3.721 4.176 1 91.56 22 VAL B N 1
ATOM 821 C CA . VAL B 1 22 ? -4.082 2.863 3.182 1 91.56 22 VAL B CA 1
ATOM 822 C C . VAL B 1 22 ? -3.318 1.742 3.881 1 91.56 22 VAL B C 1
ATOM 824 O O . VAL B 1 22 ? -3.502 0.564 3.562 1 91.56 22 VAL B O 1
ATOM 827 N N . LEU B 1 23 ? -2.477 2.059 4.797 1 94.88 23 LEU B N 1
ATOM 828 C CA . LEU B 1 23 ? -1.608 1.086 5.453 1 94.88 23 LEU B CA 1
ATOM 829 C C . LEU B 1 23 ? -2.422 0.122 6.309 1 94.88 23 LEU B C 1
ATOM 831 O O . LEU B 1 23 ? -2.064 -1.05 6.445 1 94.88 23 LEU B O 1
ATOM 835 N N . GLU B 1 24 ? -3.514 0.537 6.879 1 93.31 24 GLU B N 1
ATOM 836 C CA . GLU B 1 24 ? -4.418 -0.343 7.613 1 93.31 24 GLU B CA 1
ATOM 837 C C . GLU B 1 24 ? -5.047 -1.382 6.688 1 93.31 24 GLU B C 1
ATOM 839 O O . GLU B 1 24 ? -5.113 -2.564 7.031 1 93.31 24 GLU B O 1
ATOM 844 N N . GLN B 1 25 ? -5.52 -0.906 5.578 1 88.81 25 GLN B N 1
ATOM 845 C CA . GLN B 1 25 ? -6.156 -1.804 4.621 1 88.81 25 GLN B CA 1
ATOM 846 C C . GLN B 1 25 ? -5.156 -2.818 4.07 1 88.81 25 GLN B C 1
ATOM 848 O O . GLN B 1 25 ? -5.492 -3.992 3.891 1 88.81 25 GLN B O 1
ATOM 853 N N . VAL B 1 26 ? -3.955 -2.299 3.781 1 91.25 26 VAL B N 1
ATOM 854 C CA . VAL B 1 26 ? -2.902 -3.184 3.289 1 91.25 26 VAL B CA 1
ATOM 855 C C . VAL B 1 26 ? -2.621 -4.273 4.32 1 91.25 26 VAL B C 1
ATOM 857 O O . VAL B 1 26 ? -2.557 -5.457 3.977 1 91.25 26 VAL B O 1
ATOM 860 N N . TYR B 1 27 ? -2.469 -3.877 5.535 1 92 27 TYR B N 1
ATOM 861 C CA . TYR B 1 27 ? -2.205 -4.836 6.602 1 92 27 TYR B CA 1
ATOM 862 C C . TYR B 1 27 ? -3.309 -5.887 6.676 1 92 27 TYR B C 1
ATOM 864 O O . TYR B 1 27 ? -3.027 -7.082 6.762 1 92 27 TYR B O 1
ATOM 872 N N . ASP B 1 28 ? -4.539 -5.496 6.668 1 89.81 28 ASP B N 1
ATOM 873 C CA . ASP B 1 28 ? -5.68 -6.406 6.758 1 89.81 28 ASP B CA 1
ATOM 874 C C . ASP B 1 28 ? -5.676 -7.402 5.602 1 89.81 28 ASP B C 1
ATOM 876 O O . ASP B 1 28 ? -5.953 -8.586 5.797 1 89.81 28 ASP B O 1
ATOM 880 N N . THR B 1 29 ? -5.41 -6.914 4.406 1 88.12 29 THR B N 1
ATOM 881 C CA . THR B 1 29 ? -5.391 -7.777 3.23 1 88.12 29 THR B CA 1
ATOM 882 C C . THR B 1 29 ? -4.281 -8.82 3.346 1 88.12 29 THR B C 1
ATOM 884 O O . THR B 1 29 ? -4.5 -10 3.068 1 88.12 29 THR B O 1
ATOM 887 N N . ILE B 1 30 ? -3.107 -8.336 3.764 1 86.44 30 ILE B N 1
ATOM 888 C CA . ILE B 1 30 ? -1.975 -9.242 3.908 1 86.44 30 ILE B CA 1
ATOM 889 C C . ILE B 1 30 ? -2.273 -10.273 5 1 86.44 30 ILE B C 1
ATOM 891 O O . ILE B 1 30 ? -1.948 -11.453 4.852 1 86.44 30 ILE B O 1
ATOM 895 N N . ARG B 1 31 ? -2.828 -9.867 6.094 1 87 31 ARG B N 1
ATOM 896 C CA . ARG B 1 31 ? -3.195 -10.758 7.191 1 87 31 ARG B CA 1
ATOM 897 C C . ARG B 1 31 ? -4.168 -11.836 6.719 1 87 31 ARG B C 1
ATOM 899 O O . ARG B 1 31 ? -4.031 -13.008 7.086 1 87 31 ARG B O 1
ATOM 906 N N . GLU B 1 32 ? -5.09 -11.461 5.914 1 81.69 32 GLU B N 1
ATOM 907 C CA . GLU B 1 32 ? -6.074 -12.398 5.375 1 81.69 32 GLU B CA 1
ATOM 908 C C . GLU B 1 32 ? -5.418 -13.43 4.469 1 81.69 32 GLU B C 1
ATOM 910 O O . GLU B 1 32 ? -5.777 -14.609 4.492 1 81.69 32 GLU B O 1
ATOM 915 N N . GLU B 1 33 ? -4.516 -12.906 3.678 1 76.5 33 GLU B N 1
ATOM 916 C CA . GLU B 1 33 ? -3.836 -13.812 2.754 1 76.5 33 GLU B CA 1
ATOM 917 C C . GLU B 1 33 ? -2.912 -14.773 3.5 1 76.5 33 GLU B C 1
ATOM 919 O O . GLU B 1 33 ? -2.783 -15.938 3.121 1 76.5 33 GLU B O 1
ATOM 924 N N . SER B 1 34 ? -2.047 -14.203 4.395 1 76.5 34 SER B N 1
ATOM 925 C CA . SER B 1 34 ? -1.121 -15.023 5.164 1 76.5 34 SER B CA 1
ATOM 926 C C . SER B 1 34 ? -1.854 -16.141 5.91 1 76.5 34 SER B C 1
ATOM 928 O O . SER B 1 34 ? -1.309 -17.219 6.105 1 76.5 34 SER B O 1
ATOM 930 N N . ARG B 1 35 ? -2.986 -15.844 6.359 1 70.81 35 ARG B N 1
ATOM 931 C CA . ARG B 1 35 ? -3.775 -16.859 7.043 1 70.81 35 ARG B CA 1
ATOM 932 C C . ARG B 1 35 ? -4.195 -17.969 6.074 1 70.81 35 ARG B C 1
ATOM 934 O O . ARG B 1 35 ? -4.301 -19.141 6.465 1 70.81 35 ARG B O 1
ATOM 941 N N . SER B 1 36 ? -4.387 -17.516 4.887 1 63.62 36 SER B N 1
ATOM 942 C CA . SER B 1 36 ? -4.863 -18.484 3.898 1 63.62 36 SER B CA 1
ATOM 943 C C . SER B 1 36 ? -3.707 -19.281 3.311 1 63.62 36 SER B C 1
ATOM 945 O O . SER B 1 36 ? -3.826 -20.5 3.111 1 63.62 36 SER B O 1
ATOM 947 N N . VAL B 1 37 ? -2.717 -18.547 2.828 1 57.62 37 VAL B N 1
ATOM 948 C CA . VAL B 1 37 ? -1.68 -19.219 2.057 1 57.62 37 VAL B CA 1
ATOM 949 C C . VAL B 1 37 ? -0.562 -19.688 2.988 1 57.62 37 VAL B C 1
ATOM 951 O O . VAL B 1 37 ? 0.042 -20.734 2.77 1 57.62 37 VAL B O 1
ATOM 954 N N . ARG B 1 38 ? -0.149 -18.828 4.008 1 58.78 38 ARG B N 1
ATOM 955 C CA . ARG B 1 38 ? 1.04 -19.109 4.805 1 58.78 38 ARG B CA 1
ATOM 956 C C . ARG B 1 38 ? 0.668 -19.422 6.25 1 58.78 38 ARG B C 1
ATOM 958 O O . ARG B 1 38 ? 1.503 -19.297 7.148 1 58.78 38 ARG B O 1
ATOM 965 N N . GLU B 1 39 ? -0.5 -19.828 6.441 1 56.34 39 GLU B N 1
ATOM 966 C CA . GLU B 1 39 ? -0.943 -20.188 7.785 1 56.34 39 GLU B CA 1
ATOM 967 C C . GLU B 1 39 ? 0.117 -21 8.516 1 56.34 39 GLU B C 1
ATOM 969 O O . GLU B 1 39 ? 0.54 -22.047 8.039 1 56.34 39 GLU B O 1
ATOM 974 N N . GLY B 1 40 ? 0.571 -20.219 9.602 1 57.5 40 GLY B N 1
ATOM 975 C CA . GLY B 1 40 ? 1.327 -20.953 10.594 1 57.5 40 GLY B CA 1
ATOM 976 C C . GLY B 1 40 ? 2.824 -20.938 10.344 1 57.5 40 GLY B C 1
ATOM 977 O O . GLY B 1 40 ? 3.584 -21.609 11.039 1 57.5 40 GLY B O 1
ATOM 978 N N . SER B 1 41 ? 3.238 -20.203 9.117 1 67.25 41 SER B N 1
ATOM 979 C CA . SER B 1 41 ? 4.68 -20.281 8.891 1 67.25 41 SER B CA 1
ATOM 980 C C . SER B 1 41 ? 5.391 -19.062 9.484 1 67.25 41 SER B C 1
ATOM 982 O O . SER B 1 41 ? 4.777 -18.016 9.68 1 67.25 41 SER B O 1
ATOM 984 N N . ASP B 1 42 ? 6.523 -19.25 9.922 1 70.56 42 ASP B N 1
ATOM 985 C CA . ASP B 1 42 ? 7.375 -18.203 10.461 1 70.56 42 ASP B CA 1
ATOM 986 C C . ASP B 1 42 ? 7.477 -17.031 9.492 1 70.56 42 ASP B C 1
ATOM 988 O O . ASP B 1 42 ? 7.504 -15.867 9.914 1 70.56 42 ASP B O 1
ATOM 992 N N . ASP B 1 43 ? 7.461 -17.312 8.281 1 72.88 43 ASP B N 1
ATOM 993 C CA . ASP B 1 43 ? 7.578 -16.297 7.254 1 72.88 43 ASP B CA 1
ATOM 994 C C . ASP B 1 43 ? 6.344 -15.398 7.227 1 72.88 43 ASP B C 1
ATOM 996 O O . ASP B 1 43 ? 6.457 -14.18 7.055 1 72.88 43 ASP B O 1
ATOM 1000 N N . ALA B 1 44 ? 5.242 -16.016 7.469 1 76.12 44 ALA B N 1
ATOM 1001 C CA . ALA B 1 44 ? 4 -15.242 7.496 1 76.12 44 ALA B CA 1
ATOM 1002 C C . ALA B 1 44 ? 3.971 -14.289 8.688 1 76.12 44 ALA B C 1
ATOM 1004 O O . ALA B 1 44 ? 3.537 -13.141 8.562 1 76.12 44 ALA B O 1
ATOM 1005 N N . SER B 1 45 ? 4.574 -14.773 9.711 1 80.62 45 SER B N 1
ATOM 1006 C CA . SER B 1 45 ? 4.582 -13.953 10.922 1 80.62 45 SER B CA 1
ATOM 1007 C C . SER B 1 45 ? 5.488 -12.742 10.758 1 80.62 45 SER B C 1
ATOM 1009 O O . SER B 1 45 ? 5.129 -11.633 11.156 1 80.62 45 SER B O 1
ATOM 1011 N N . ALA B 1 46 ? 6.641 -12.992 10.234 1 83.81 46 ALA B N 1
ATOM 1012 C CA . ALA B 1 46 ? 7.598 -11.898 10.039 1 83.81 46 ALA B CA 1
ATOM 1013 C C . ALA B 1 46 ? 7.047 -10.852 9.078 1 83.81 46 ALA B C 1
ATOM 1015 O O . ALA B 1 46 ? 7.219 -9.648 9.289 1 83.81 46 ALA B O 1
ATOM 1016 N N . LEU B 1 47 ? 6.418 -11.289 8.023 1 85.5 47 LEU B N 1
ATOM 1017 C CA . LEU B 1 47 ? 5.789 -10.398 7.055 1 85.5 47 LEU B CA 1
ATOM 1018 C C . LEU B 1 47 ? 4.727 -9.531 7.723 1 85.5 47 LEU B C 1
ATOM 1020 O O . LEU B 1 47 ? 4.715 -8.312 7.551 1 85.5 47 LEU B O 1
ATOM 1024 N N . LEU B 1 48 ? 3.936 -10.164 8.562 1 88.94 48 LEU B N 1
ATOM 1025 C CA . LEU B 1 48 ? 2.854 -9.461 9.234 1 88.94 48 LEU B CA 1
ATOM 1026 C C . LEU B 1 48 ? 3.404 -8.406 10.188 1 88.94 48 LEU B C 1
ATOM 1028 O O . LEU B 1 48 ? 2.838 -7.316 10.32 1 88.94 48 LEU B O 1
ATOM 1032 N N . GLU B 1 49 ? 4.508 -8.758 10.789 1 90.06 49 GLU B N 1
ATOM 1033 C CA . GLU B 1 49 ? 5.113 -7.832 11.742 1 90.06 49 GLU B CA 1
ATOM 1034 C C . GLU B 1 49 ? 5.629 -6.578 11.039 1 90.06 49 GLU B C 1
ATOM 1036 O O . GLU B 1 49 ? 5.516 -5.473 11.57 1 90.06 49 GLU B O 1
ATOM 1041 N N . GLU B 1 50 ? 6.219 -6.754 9.93 1 90.75 50 GLU B N 1
ATOM 1042 C CA . GLU B 1 50 ? 6.715 -5.609 9.164 1 90.75 50 GLU B CA 1
ATOM 1043 C C . GLU B 1 50 ? 5.578 -4.672 8.773 1 90.75 50 GLU B C 1
ATOM 1045 O O . GLU B 1 50 ? 5.703 -3.451 8.906 1 90.75 50 GLU B O 1
ATOM 1050 N N . PHE B 1 51 ? 4.543 -5.289 8.352 1 92.06 51 PHE B N 1
ATOM 1051 C CA . PHE B 1 51 ? 3.412 -4.477 7.918 1 92.06 51 PHE B CA 1
ATOM 1052 C C . PHE B 1 51 ? 2.697 -3.861 9.117 1 92.06 51 PHE B C 1
ATOM 1054 O O . PHE B 1 51 ? 2.164 -2.754 9.023 1 92.06 51 PHE B O 1
ATOM 1061 N N . LYS B 1 52 ? 2.701 -4.566 10.18 1 92.5 52 LYS B N 1
ATOM 1062 C CA . LYS B 1 52 ? 2.154 -4.012 11.414 1 92.5 52 LYS B CA 1
ATOM 1063 C C . LYS B 1 52 ? 2.922 -2.768 11.844 1 92.5 52 LYS B C 1
ATOM 1065 O O . LYS B 1 52 ? 2.322 -1.775 12.258 1 92.5 52 LYS B O 1
ATOM 1070 N N . THR B 1 53 ? 4.25 -2.898 11.719 1 93.56 53 THR B N 1
ATOM 1071 C CA . THR B 1 53 ? 5.102 -1.77 12.078 1 93.56 53 THR B CA 1
ATOM 1072 C C . THR B 1 53 ? 4.785 -0.556 11.211 1 93.56 53 THR B C 1
ATOM 1074 O O . THR B 1 53 ? 4.738 0.573 11.703 1 93.56 53 THR B O 1
ATOM 1077 N N . LEU B 1 54 ? 4.59 -0.782 9.93 1 92.38 54 LEU B N 1
ATOM 1078 C CA . LEU B 1 54 ? 4.207 0.275 9 1 92.38 54 LEU B CA 1
ATOM 1079 C C . LEU B 1 54 ? 2.895 0.924 9.43 1 92.38 54 LEU B C 1
ATOM 1081 O O . LEU B 1 54 ? 2.795 2.15 9.492 1 92.38 54 LEU B O 1
ATOM 1085 N N . ARG B 1 55 ? 1.916 0.13 9.664 1 92.94 55 ARG B N 1
ATOM 1086 C CA . ARG B 1 55 ? 0.593 0.595 10.07 1 92.94 55 ARG B CA 1
ATOM 1087 C C . ARG B 1 55 ? 0.671 1.421 11.352 1 92.94 55 ARG B C 1
ATOM 1089 O O . ARG B 1 55 ? 0.088 2.504 11.43 1 92.94 55 ARG B O 1
ATOM 1096 N N . ASP B 1 56 ? 1.436 0.923 12.328 1 93.81 56 ASP B N 1
ATOM 1097 C CA . ASP B 1 56 ? 1.533 1.574 13.633 1 93.81 56 ASP B CA 1
ATOM 1098 C C . ASP B 1 56 ? 2.258 2.914 13.523 1 93.81 56 ASP B C 1
ATOM 1100 O O . ASP B 1 56 ? 1.954 3.852 14.266 1 93.81 56 ASP B O 1
ATOM 1104 N N . ALA B 1 57 ? 3.223 2.955 12.648 1 90.69 57 ALA B N 1
ATOM 1105 C CA . ALA B 1 57 ? 3.98 4.188 12.445 1 90.69 57 ALA B CA 1
ATOM 1106 C C . ALA B 1 57 ? 3.082 5.309 11.93 1 90.69 57 ALA B C 1
ATOM 1108 O O . ALA B 1 57 ? 3.35 6.488 12.172 1 90.69 57 ALA B O 1
ATOM 1109 N N . ALA B 1 58 ? 2.049 4.93 11.195 1 90.06 58 ALA B N 1
ATOM 1110 C CA . ALA B 1 58 ? 1.187 5.918 10.555 1 90.06 58 ALA B CA 1
ATOM 1111 C C . ALA B 1 58 ? 0.104 6.406 11.516 1 90.06 58 ALA B C 1
ATOM 1113 O O . ALA B 1 58 ? -0.693 7.281 11.172 1 90.06 58 ALA B O 1
ATOM 1114 N N . ARG B 1 59 ? 0.027 5.832 12.633 1 88.88 59 ARG B N 1
ATOM 1115 C CA . ARG B 1 59 ? -1.008 6.199 13.602 1 88.88 59 ARG B CA 1
ATOM 1116 C C . ARG B 1 59 ? -0.89 7.668 13.992 1 88.88 59 ARG B C 1
ATOM 1118 O O . ARG B 1 59 ? -1.899 8.336 14.219 1 88.88 59 ARG B O 1
ATOM 1125 N N . ASP B 1 60 ? 0.386 8.102 14.047 1 85.31 60 ASP B N 1
ATOM 1126 C CA . ASP B 1 60 ? 0.625 9.5 14.383 1 85.31 60 ASP B CA 1
ATOM 1127 C C . ASP B 1 60 ? 0.774 10.352 13.125 1 85.31 60 ASP B C 1
ATOM 1129 O O . ASP B 1 60 ? 1.658 10.102 12.305 1 85.31 60 ASP B O 1
ATOM 1133 N N . PRO B 1 61 ? -0.115 11.305 12.984 1 86.19 61 PRO B N 1
ATOM 1134 C CA . PRO B 1 61 ? -0.012 12.156 11.805 1 86.19 61 PRO B CA 1
ATOM 1135 C C . PRO B 1 61 ? 1.328 12.891 11.711 1 86.19 61 PRO B C 1
ATOM 1137 O O . PRO B 1 61 ? 1.796 13.453 12.711 1 86.19 61 PRO B O 1
ATOM 1140 N N . ALA B 1 62 ? 1.96 12.781 10.711 1 88.25 62 ALA B N 1
ATOM 1141 C CA . ALA B 1 62 ? 3.236 13.438 10.445 1 88.25 62 ALA B CA 1
ATOM 1142 C C . ALA B 1 62 ? 3.434 13.688 8.953 1 88.25 62 ALA B C 1
ATOM 1144 O O . ALA B 1 62 ? 2.842 12.992 8.125 1 88.25 62 ALA B O 1
ATOM 1145 N N . GLU B 1 63 ? 4.18 14.75 8.727 1 90.5 63 GLU B N 1
ATOM 1146 C CA . GLU B 1 63 ? 4.613 14.898 7.344 1 90.5 63 GLU B CA 1
ATOM 1147 C C . GLU B 1 63 ? 5.496 13.734 6.914 1 90.5 63 GLU B C 1
ATOM 1149 O O . GLU B 1 63 ? 6.172 13.117 7.746 1 90.5 63 GLU B O 1
ATOM 1154 N N . GLY B 1 64 ? 5.363 13.438 5.672 1 92.75 64 GLY B N 1
ATOM 1155 C CA . GLY B 1 64 ? 6.164 12.312 5.215 1 92.75 64 GLY B CA 1
ATOM 1156 C C . GLY B 1 64 ? 5.895 11.938 3.768 1 92.75 64 GLY B C 1
ATOM 1157 O O . GLY B 1 64 ? 5.531 12.797 2.959 1 92.75 64 GLY B O 1
ATOM 1158 N N . LYS B 1 65 ? 6.32 10.711 3.523 1 93.12 65 LYS B N 1
ATOM 1159 C CA . LYS B 1 65 ? 6.2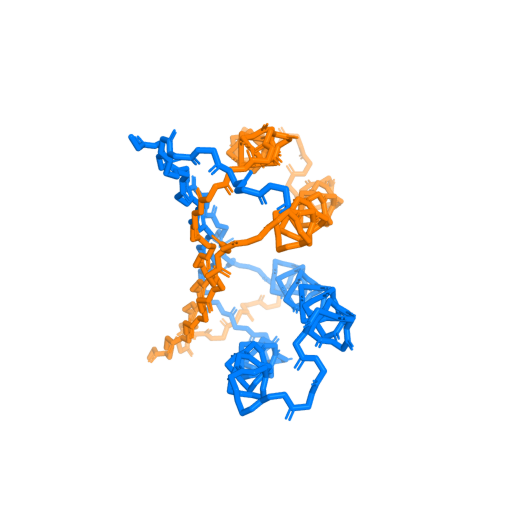11 10.203 2.156 1 93.12 65 LYS B CA 1
ATOM 1160 C C . LYS B 1 65 ? 5.918 8.711 2.141 1 93.12 65 LYS B C 1
ATOM 1162 O O . LYS B 1 65 ? 6.562 7.938 2.854 1 93.12 65 LYS B O 1
ATOM 1167 N N . LEU B 1 66 ? 4.832 8.367 1.403 1 94.69 66 LEU B N 1
ATOM 1168 C CA . LEU B 1 66 ? 4.52 6.961 1.162 1 94.69 66 LEU B CA 1
ATOM 1169 C C . LEU B 1 66 ? 4.957 6.539 -0.238 1 94.69 66 LEU B C 1
ATOM 1171 O O . LEU B 1 66 ? 4.543 7.145 -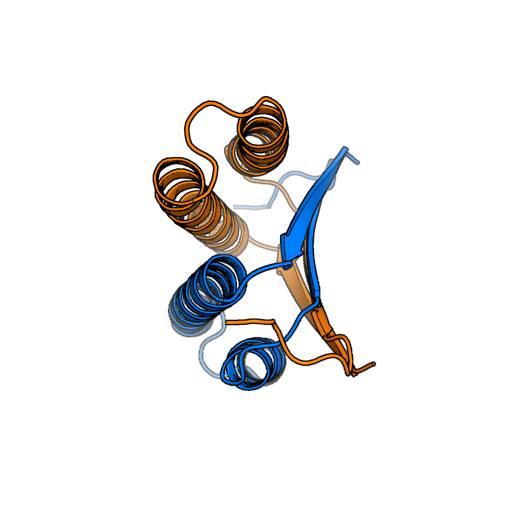1.229 1 94.69 66 LEU B O 1
ATOM 1175 N N . THR B 1 67 ? 5.863 5.566 -0.36 1 96 67 THR B N 1
ATOM 1176 C CA . THR B 1 67 ? 6.312 5.035 -1.641 1 96 67 THR B CA 1
ATOM 1177 C C . THR B 1 67 ? 5.902 3.572 -1.792 1 96 67 THR B C 1
ATOM 1179 O O . THR B 1 67 ? 6.129 2.762 -0.89 1 96 67 THR B O 1
ATOM 1182 N N . ILE B 1 68 ? 5.242 3.27 -2.871 1 96.25 68 ILE B N 1
ATOM 1183 C CA . ILE B 1 68 ? 4.875 1.895 -3.193 1 96.25 68 ILE B CA 1
ATOM 1184 C C . ILE B 1 68 ? 5.566 1.466 -4.488 1 96.25 68 ILE B C 1
ATOM 1186 O O . ILE B 1 68 ? 5.469 2.154 -5.508 1 96.25 68 ILE B O 1
ATOM 1190 N N . THR B 1 69 ? 6.324 0.37 -4.414 1 96.62 69 THR B N 1
ATOM 1191 C CA . THR B 1 69 ? 7.023 -0.173 -5.578 1 96.62 69 THR B CA 1
ATOM 1192 C C . THR B 1 69 ? 6.559 -1.597 -5.871 1 96.62 69 THR B C 1
ATOM 1194 O O . THR B 1 69 ? 6.504 -2.436 -4.969 1 96.62 69 THR B O 1
ATOM 1197 N N . TYR B 1 70 ? 6.18 -1.781 -7.008 1 95.12 70 TYR B N 1
ATOM 1198 C CA . TYR B 1 70 ? 5.801 -3.107 -7.484 1 95.12 70 TYR B CA 1
ATOM 1199 C C . TYR B 1 70 ? 6.719 -3.561 -8.617 1 95.12 70 TYR B C 1
ATOM 1201 O O . TYR B 1 70 ? 6.82 -2.889 -9.648 1 95.12 70 TYR B O 1
ATOM 1209 N N . LYS B 1 71 ? 7.438 -4.629 -8.336 1 94.81 71 LYS B N 1
ATOM 1210 C CA . LYS B 1 71 ? 8.328 -5.227 -9.328 1 94.81 71 LYS B CA 1
ATOM 1211 C C . LYS B 1 71 ? 7.758 -6.543 -9.852 1 94.81 71 LYS B C 1
ATOM 1213 O O . LYS B 1 71 ? 7.383 -7.418 -9.07 1 94.81 71 LYS B O 1
ATOM 1218 N N . GLN B 1 72 ? 7.59 -6.695 -11.141 1 90.94 72 GLN B N 1
ATOM 1219 C CA . GLN B 1 72 ? 7.121 -7.922 -11.781 1 90.94 72 GLN B CA 1
ATOM 1220 C C . GLN B 1 72 ? 8.266 -8.656 -12.469 1 90.94 72 GLN B C 1
ATOM 1222 O O . GLN B 1 72 ? 9.031 -8.047 -13.227 1 90.94 72 GLN B O 1
ATOM 1227 N N . TYR B 1 73 ? 8.312 -9.867 -12.117 1 88.31 73 TYR B N 1
ATOM 1228 C CA . TYR B 1 73 ? 9.32 -10.695 -12.773 1 88.31 73 TYR B CA 1
ATOM 1229 C C . TYR B 1 73 ? 8.742 -11.375 -14.008 1 88.31 73 TYR B C 1
ATOM 1231 O O . TYR B 1 73 ? 7.527 -11.562 -14.117 1 88.31 73 TYR B O 1
ATOM 1239 N N . ASP B 1 74 ? 9.461 -11.484 -15.016 1 78.31 74 ASP B N 1
ATOM 1240 C CA . ASP B 1 74 ? 9.047 -12.055 -16.297 1 78.31 74 ASP B CA 1
ATOM 1241 C C . ASP B 1 74 ? 8.578 -13.5 -16.125 1 78.31 74 ASP B C 1
ATOM 1243 O O . ASP B 1 74 ? 7.93 -14.055 -17.016 1 78.31 74 ASP B O 1
ATOM 1247 N N . ASP B 1 75 ? 8.805 -13.969 -15.008 1 70.31 75 ASP B N 1
ATOM 1248 C CA . ASP B 1 75 ? 8.453 -15.375 -14.836 1 70.31 75 ASP B CA 1
ATOM 1249 C C . ASP B 1 75 ? 6.984 -15.523 -14.438 1 70.31 75 ASP B C 1
ATOM 1251 O O . ASP B 1 75 ? 6.469 -14.742 -13.641 1 70.31 75 ASP B O 1
ATOM 1255 N N . GLU B 1 76 ? 6.32 -16.344 -15.125 1 66.25 76 GLU B N 1
ATOM 1256 C CA . GLU B 1 76 ? 4.926 -16.656 -14.812 1 66.25 76 GLU B CA 1
ATOM 1257 C C . GLU B 1 76 ? 4.805 -17.359 -13.469 1 66.25 76 GLU B C 1
ATOM 1259 O O . GLU B 1 76 ? 5.734 -18.047 -13.039 1 66.25 76 GLU B O 1
ATOM 1264 N N . VAL B 1 77 ? 3.854 -16.953 -12.656 1 68 77 VAL B N 1
ATOM 1265 C CA . VAL B 1 77 ? 3.592 -17.594 -11.375 1 68 77 VAL B CA 1
ATOM 1266 C C . VAL B 1 77 ? 2.957 -18.953 -11.602 1 68 77 VAL B C 1
ATOM 1268 O O . VAL B 1 77 ? 2.098 -19.109 -12.477 1 68 77 VAL B O 1
ATOM 1271 N N . ASP B 1 78 ? 3.805 -19.938 -11.117 1 60.47 78 ASP B N 1
ATOM 1272 C CA . ASP B 1 78 ? 3.332 -21.312 -11.297 1 60.47 78 ASP B CA 1
ATOM 1273 C C . ASP B 1 78 ? 1.983 -21.516 -10.609 1 60.47 78 ASP B C 1
ATOM 1275 O O . ASP B 1 78 ? 1.69 -20.875 -9.602 1 60.47 78 ASP B O 1
ATOM 1279 N N . ASP B 1 79 ? 1.012 -22.188 -11.297 1 54.94 79 ASP B N 1
ATOM 1280 C CA . ASP B 1 79 ? -0.268 -22.641 -10.758 1 54.94 79 ASP B CA 1
ATOM 1281 C C . ASP B 1 79 ? -0.076 -23.359 -9.43 1 54.94 79 ASP B C 1
ATOM 1283 O O . ASP B 1 79 ? 0.937 -24.031 -9.219 1 54.94 79 ASP B O 1
#